Protein AF-A0A1E3GXM0-F1 (afdb_monomer_lite)

Sequence (60 aa):
MRAIRRVSVRQAHRIERSRVEHSHIIDALRSRDADQAESLVRHHALGLAAHVEQYGVFPG

InterPro domains:
  IPR008920 Transcription regulator FadR/GntR, C-terminal [G3DSA:1.20.120.530] (1-56)
  IPR008920 Transcription regulator FadR/GntR, C-terminal [SSF48008] (1-52)
  IPR011711 GntR, C-terminal [PF07729] (1-44)

Radius of gyration: 14.46 Å; chains: 1; bounding box: 36×24×35 Å

Foldseek 3Di:
DVVVVVLVVLVVVLVVVLVVLVVQLVVCVVVVVPVSNVVSVVCSVVVVVVCCVVRNDDDD

pLDDT: mean 89.55, std 12.13, range [50.16, 98.75]

Structure (mmCIF, N/CA/C/O backbone):
data_AF-A0A1E3GXM0-F1
#
_entry.id   AF-A0A1E3GXM0-F1
#
loop_
_atom_site.group_PDB
_atom_site.id
_atom_site.type_symbol
_atom_site.label_atom_id
_atom_site.label_alt_id
_atom_site.label_comp_id
_atom_site.label_asym_id
_atom_site.label_entity_id
_atom_site.label_seq_id
_atom_site.pdbx_PDB_ins_code
_atom_site.Cartn_x
_atom_site.Cartn_y
_atom_site.Cartn_z
_atom_site.occupancy
_atom_site.B_iso_or_equiv
_atom_site.auth_seq_id
_atom_site.auth_comp_id
_atom_site.auth_asym_id
_atom_site.auth_atom_id
_atom_site.pdbx_PDB_model_num
ATOM 1 N N . MET A 1 1 ? 23.678 3.123 -22.085 1.00 61.47 1 MET A N 1
ATOM 2 C CA . MET A 1 1 ? 23.281 4.076 -21.014 1.00 61.47 1 MET A CA 1
ATOM 3 C C . MET A 1 1 ? 21.798 4.490 -21.005 1.00 61.47 1 MET A C 1
ATOM 5 O O . MET A 1 1 ? 21.246 4.624 -19.921 1.00 61.47 1 MET A O 1
ATOM 9 N N . ARG A 1 2 ? 21.111 4.693 -22.148 1.00 67.69 2 ARG A N 1
ATOM 10 C CA . ARG A 1 2 ? 19.709 5.189 -22.169 1.00 67.69 2 ARG A CA 1
ATOM 11 C C . ARG A 1 2 ? 18.677 4.260 -21.501 1.00 67.69 2 ARG A C 1
ATOM 13 O O . ARG A 1 2 ? 17.770 4.755 -20.839 1.00 67.69 2 ARG A O 1
ATOM 20 N N . ALA A 1 3 ? 18.823 2.941 -21.648 1.00 68.75 3 ALA A N 1
ATOM 21 C CA . ALA A 1 3 ? 17.894 1.958 -21.079 1.00 68.75 3 ALA A CA 1
ATOM 22 C C . ALA A 1 3 ? 17.915 1.943 -19.538 1.00 68.75 3 ALA A C 1
ATOM 24 O O . ALA A 1 3 ? 16.858 2.058 -18.923 1.00 68.75 3 ALA A O 1
ATOM 25 N N . ILE A 1 4 ? 19.112 1.922 -18.933 1.00 68.62 4 ILE A N 1
ATOM 26 C CA . ILE A 1 4 ? 19.306 1.959 -17.471 1.00 68.62 4 ILE A CA 1
ATOM 27 C C . ILE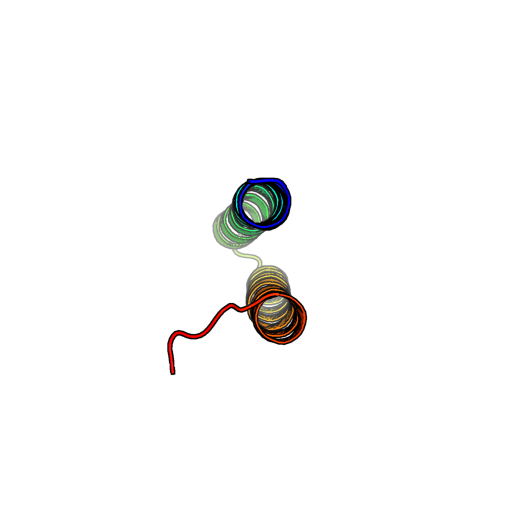 A 1 4 ? 18.661 3.218 -16.880 1.00 68.62 4 ILE A C 1
ATOM 29 O O . ILE A 1 4 ? 17.833 3.119 -15.983 1.00 68.62 4 ILE A O 1
ATOM 33 N N . ARG A 1 5 ? 18.924 4.396 -17.467 1.00 72.69 5 ARG A N 1
ATOM 34 C CA . ARG A 1 5 ? 18.314 5.661 -17.021 1.00 72.69 5 ARG A CA 1
ATOM 35 C C . ARG A 1 5 ? 16.780 5.619 -17.053 1.00 72.69 5 ARG A C 1
ATOM 37 O O . ARG A 1 5 ? 16.137 6.122 -16.139 1.00 72.69 5 ARG A O 1
ATOM 44 N N . ARG A 1 6 ? 16.184 5.023 -18.091 1.00 74.94 6 ARG A N 1
ATOM 45 C CA . ARG A 1 6 ? 14.721 4.926 -18.250 1.00 74.94 6 ARG A CA 1
ATOM 46 C C . ARG A 1 6 ? 14.093 4.023 -17.177 1.00 74.94 6 ARG A C 1
ATOM 48 O O . ARG A 1 6 ? 13.003 4.333 -16.710 1.00 74.94 6 ARG A O 1
ATOM 55 N N . VAL A 1 7 ? 14.766 2.937 -16.790 1.00 78.81 7 VAL A N 1
ATOM 56 C CA . VAL A 1 7 ? 14.334 2.049 -15.693 1.00 78.81 7 VAL A CA 1
ATOM 57 C C . VAL A 1 7 ? 14.468 2.758 -14.346 1.00 78.81 7 VAL A C 1
ATOM 59 O O . VAL A 1 7 ? 13.496 2.817 -13.601 1.00 78.81 7 VAL A O 1
ATOM 62 N N . SER A 1 8 ? 15.612 3.394 -14.072 1.00 75.12 8 SER A N 1
ATOM 63 C CA . SER A 1 8 ? 15.834 4.127 -12.818 1.00 75.12 8 SER A CA 1
ATOM 64 C C . SER A 1 8 ? 14.818 5.252 -12.602 1.00 75.12 8 SER A C 1
ATOM 66 O O . SER A 1 8 ? 14.307 5.409 -11.499 1.00 75.12 8 SER A O 1
ATOM 68 N N . VAL A 1 9 ? 14.470 6.003 -13.655 1.00 82.00 9 VAL A N 1
ATOM 69 C CA . VAL A 1 9 ? 13.439 7.053 -13.578 1.00 82.00 9 VAL A CA 1
ATOM 70 C C . VAL A 1 9 ? 12.063 6.463 -13.251 1.00 82.00 9 VAL A C 1
ATOM 72 O O . VAL A 1 9 ? 11.366 6.994 -12.392 1.00 82.00 9 VAL A O 1
ATOM 75 N N . ARG A 1 10 ? 11.669 5.340 -13.870 1.00 85.88 10 ARG A N 1
ATOM 76 C CA . ARG A 1 10 ? 10.404 4.661 -13.524 1.00 85.88 10 ARG A CA 1
ATOM 77 C C . ARG A 1 10 ? 10.379 4.188 -12.081 1.00 85.88 10 ARG A C 1
ATOM 79 O O . ARG A 1 10 ? 9.375 4.392 -11.404 1.00 85.88 10 ARG A O 1
ATOM 86 N N . GLN A 1 11 ? 11.480 3.604 -11.620 1.00 86.31 11 GLN A N 1
ATOM 87 C CA . GLN A 1 11 ? 11.595 3.135 -10.247 1.00 86.31 11 GLN A CA 1
ATOM 88 C C . GLN A 1 11 ? 11.486 4.299 -9.256 1.00 86.31 11 GLN A C 1
ATOM 90 O O . GLN A 1 11 ? 10.759 4.191 -8.274 1.00 86.31 11 GLN A O 1
ATOM 95 N N . ALA A 1 12 ? 12.127 5.437 -9.543 1.00 87.81 12 ALA A N 1
ATOM 96 C CA . ALA A 1 12 ? 12.009 6.644 -8.726 1.00 87.81 12 ALA A CA 1
ATOM 97 C C . ALA A 1 12 ? 10.555 7.141 -8.643 1.00 87.81 12 ALA A C 1
ATOM 99 O O . ALA A 1 12 ? 10.058 7.414 -7.552 1.00 87.81 12 ALA A O 1
ATOM 100 N N . HIS A 1 13 ? 9.837 7.179 -9.771 1.00 90.12 13 HIS A N 1
ATOM 101 C CA . HIS A 1 13 ? 8.412 7.521 -9.768 1.00 90.12 13 HI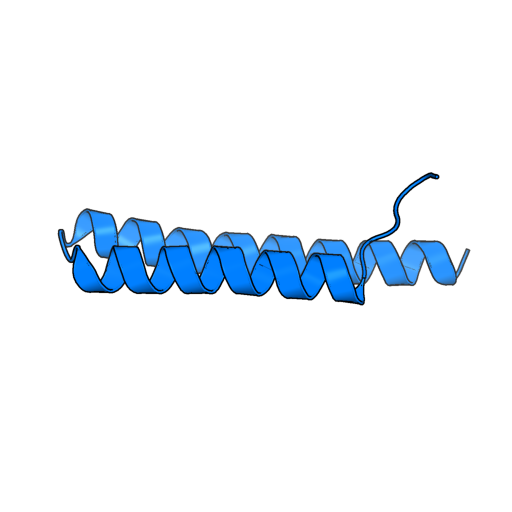S A CA 1
ATOM 102 C C . HIS A 1 13 ? 7.566 6.523 -8.967 1.00 90.12 13 HIS A C 1
ATOM 104 O O . HIS A 1 13 ? 6.643 6.938 -8.264 1.00 90.12 13 HIS A O 1
ATOM 110 N N . ARG A 1 14 ? 7.868 5.218 -9.032 1.00 93.44 14 ARG A N 1
ATOM 111 C CA . ARG A 1 14 ? 7.148 4.214 -8.238 1.00 93.44 14 ARG A CA 1
ATOM 112 C C . ARG A 1 14 ? 7.412 4.375 -6.743 1.00 93.44 14 ARG A C 1
ATOM 114 O O . ARG A 1 14 ? 6.472 4.230 -5.968 1.00 93.44 14 ARG A O 1
ATOM 121 N N . ILE A 1 15 ? 8.641 4.704 -6.345 1.00 93.62 15 ILE A N 1
ATOM 122 C CA . ILE A 1 15 ? 8.995 4.962 -4.943 1.00 93.62 15 ILE A CA 1
ATOM 123 C C . ILE A 1 15 ? 8.202 6.154 -4.398 1.00 93.62 15 ILE A C 1
ATOM 125 O O . ILE A 1 15 ? 7.570 6.020 -3.353 1.00 93.62 15 ILE A O 1
ATOM 129 N N . GLU A 1 16 ? 8.165 7.284 -5.115 1.00 95.56 16 GLU A N 1
ATOM 130 C CA . GLU A 1 16 ? 7.411 8.457 -4.646 1.00 95.56 16 GLU A CA 1
ATOM 131 C C . GLU A 1 16 ? 5.912 8.158 -4.550 1.00 95.56 16 GLU A C 1
ATOM 133 O O . GLU A 1 16 ? 5.270 8.478 -3.551 1.00 95.56 16 GLU A O 1
ATOM 138 N N . ARG A 1 17 ? 5.355 7.456 -5.544 1.00 94.88 17 ARG A N 1
ATOM 139 C CA . ARG A 1 17 ? 3.954 7.028 -5.499 1.00 94.88 17 ARG A CA 1
ATOM 140 C C . ARG A 1 17 ? 3.674 6.105 -4.308 1.00 94.88 17 ARG A C 1
ATOM 142 O O . ARG A 1 17 ? 2.672 6.295 -3.628 1.00 94.88 17 ARG A O 1
ATOM 149 N N . SER A 1 18 ? 4.557 5.142 -4.042 1.00 94.31 18 SER A N 1
ATOM 150 C CA . SER A 1 18 ? 4.454 4.244 -2.887 1.00 94.31 18 SER A CA 1
ATOM 151 C C . SER A 1 18 ? 4.415 5.039 -1.580 1.00 94.31 18 SER A C 1
ATOM 153 O O . SER A 1 18 ? 3.551 4.813 -0.739 1.00 94.31 18 SER A O 1
ATOM 155 N N . ARG A 1 19 ? 5.294 6.040 -1.434 1.00 97.56 19 ARG A N 1
ATOM 156 C CA . ARG A 1 19 ? 5.351 6.907 -0.248 1.00 97.56 19 ARG A CA 1
ATOM 157 C C . ARG A 1 19 ? 4.017 7.609 0.021 1.00 97.56 19 ARG A C 1
ATOM 159 O O . ARG A 1 19 ? 3.562 7.629 1.163 1.00 97.56 19 ARG A O 1
ATOM 166 N N . VAL A 1 20 ? 3.385 8.149 -1.022 1.00 98.06 20 VAL A N 1
ATOM 167 C CA . VAL A 1 20 ? 2.065 8.794 -0.921 1.00 98.06 20 VAL A CA 1
ATOM 168 C C . VAL A 1 20 ? 0.976 7.779 -0.560 1.00 98.06 20 VAL A C 1
ATOM 170 O O . VAL A 1 20 ? 0.207 8.023 0.367 1.00 98.06 20 VAL A O 1
ATOM 173 N N . GLU A 1 21 ? 0.944 6.618 -1.226 1.00 98.00 21 GLU A N 1
ATOM 174 C CA . GLU A 1 21 ? -0.001 5.528 -0.921 1.00 98.00 21 GLU A CA 1
ATOM 175 C C . GLU A 1 21 ? 0.103 5.094 0.557 1.00 98.00 21 GLU A C 1
ATOM 177 O O . GLU A 1 21 ? -0.913 4.979 1.243 1.00 98.00 21 GLU A O 1
ATOM 182 N N . HIS A 1 22 ? 1.324 4.944 1.083 1.00 98.31 22 HIS A N 1
ATOM 183 C CA . HIS A 1 22 ? 1.564 4.622 2.492 1.00 98.31 22 HIS A CA 1
ATOM 184 C C . HIS A 1 22 ? 1.080 5.711 3.453 1.00 98.31 22 HIS A C 1
ATOM 186 O O . HIS A 1 22 ? 0.534 5.373 4.502 1.00 98.31 22 HIS A O 1
ATOM 192 N N . SER A 1 23 ? 1.245 6.996 3.118 1.00 98.50 23 SER A N 1
ATOM 193 C CA . SER A 1 23 ? 0.721 8.084 3.957 1.00 98.50 23 SER A CA 1
ATOM 194 C C . SER A 1 23 ? -0.793 7.965 4.124 1.00 98.50 23 SER A C 1
ATOM 196 O O . SER A 1 23 ? -1.283 8.010 5.247 1.00 98.50 23 SER A O 1
ATOM 198 N N . HIS A 1 24 ? -1.525 7.718 3.033 1.00 98.62 24 HIS A N 1
ATOM 199 C CA . HIS A 1 24 ? -2.981 7.561 3.089 1.00 98.62 24 HIS A CA 1
ATOM 200 C C . HIS A 1 24 ? -3.406 6.338 3.914 1.00 98.62 24 HIS A C 1
ATOM 202 O O . HIS A 1 24 ? -4.367 6.419 4.675 1.00 98.62 24 HIS A O 1
ATOM 208 N N . ILE A 1 25 ? -2.682 5.216 3.800 1.00 98.69 25 ILE A N 1
ATOM 209 C CA . ILE A 1 25 ? -2.930 4.027 4.632 1.00 98.69 25 ILE A CA 1
ATOM 210 C C . ILE A 1 25 ? -2.743 4.370 6.115 1.00 98.69 25 ILE A C 1
ATOM 212 O O . ILE A 1 25 ? -3.592 4.036 6.937 1.00 98.69 25 ILE A O 1
ATOM 216 N N . ILE A 1 26 ? -1.649 5.054 6.465 1.00 98.69 26 ILE A N 1
ATOM 217 C CA . ILE A 1 26 ? -1.365 5.458 7.849 1.00 98.69 26 ILE A CA 1
ATOM 218 C C . ILE A 1 26 ? -2.458 6.388 8.379 1.00 98.69 26 ILE A C 1
ATOM 220 O O . ILE A 1 26 ? -2.870 6.238 9.528 1.00 98.69 26 ILE A O 1
ATOM 224 N N . ASP A 1 27 ? -2.945 7.320 7.564 1.00 98.75 27 ASP A N 1
ATOM 225 C CA . ASP A 1 27 ? -4.000 8.246 7.971 1.00 98.75 27 ASP A CA 1
ATOM 226 C C . ASP A 1 27 ? -5.334 7.521 8.219 1.00 98.75 27 ASP A C 1
ATOM 228 O O . ASP A 1 27 ? -5.966 7.771 9.245 1.00 98.75 27 ASP A O 1
ATOM 232 N N . ALA A 1 28 ? -5.705 6.550 7.375 1.00 98.75 28 ALA A N 1
ATOM 233 C CA . ALA A 1 28 ? -6.882 5.698 7.597 1.00 98.75 28 ALA A CA 1
ATOM 234 C C . ALA A 1 28 ? -6.750 4.833 8.867 1.00 98.75 28 ALA A C 1
ATOM 236 O O . ALA A 1 28 ? -7.685 4.696 9.656 1.00 98.75 28 ALA A O 1
ATOM 237 N N . LEU A 1 29 ? -5.554 4.294 9.129 1.00 98.62 29 LEU A N 1
ATOM 238 C CA . LEU A 1 29 ? -5.285 3.562 10.369 1.00 98.62 29 LEU A CA 1
ATOM 239 C C . LEU A 1 29 ? -5.380 4.474 11.601 1.00 98.62 29 LEU A C 1
ATOM 241 O O . LEU A 1 29 ? -5.928 4.073 12.629 1.00 98.62 29 LEU A O 1
ATOM 245 N N . ARG A 1 30 ? -4.881 5.713 11.509 1.00 98.62 30 ARG A N 1
ATOM 246 C CA . ARG A 1 30 ? -4.960 6.712 12.588 1.00 98.62 30 ARG A CA 1
ATOM 247 C C . ARG A 1 30 ? -6.395 7.136 12.880 1.00 98.62 30 ARG A C 1
ATOM 249 O O . ARG A 1 30 ? -6.726 7.318 14.051 1.00 98.62 30 ARG A O 1
ATOM 256 N N . SER A 1 31 ? -7.243 7.253 11.859 1.00 98.56 31 SER A N 1
ATOM 257 C CA . SER A 1 31 ? -8.674 7.532 12.029 1.00 98.56 31 SER A CA 1
ATOM 258 C C . SER A 1 31 ? -9.483 6.314 12.486 1.00 98.56 31 SER A C 1
ATOM 260 O O . SER A 1 31 ? -10.667 6.460 12.778 1.00 98.56 31 SER A O 1
ATOM 262 N N . ARG A 1 32 ? -8.850 5.136 12.602 1.00 98.31 32 ARG A N 1
ATOM 263 C CA . ARG A 1 32 ? -9.494 3.847 12.902 1.00 98.31 32 ARG A CA 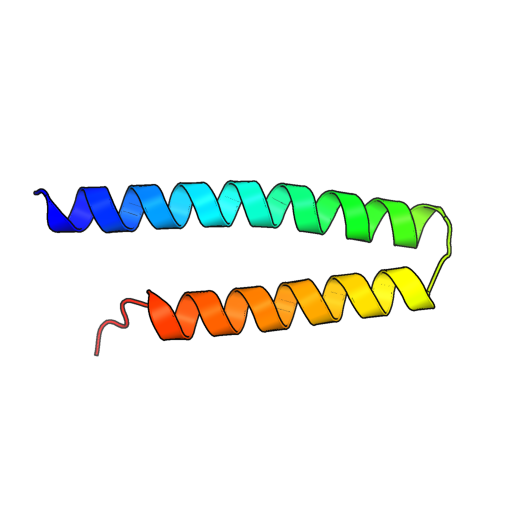1
ATOM 264 C C . ARG A 1 32 ? -10.557 3.450 11.871 1.00 98.31 32 ARG A C 1
ATOM 266 O O . ARG A 1 32 ? -11.503 2.742 12.205 1.00 98.31 32 ARG A O 1
ATOM 273 N N . ASP A 1 33 ? -10.376 3.878 10.627 1.00 98.69 33 ASP A N 1
ATOM 274 C CA . ASP A 1 33 ? -11.218 3.489 9.501 1.00 98.69 33 ASP A CA 1
ATOM 275 C C . ASP A 1 33 ? -10.663 2.203 8.867 1.00 98.69 33 ASP A C 1
ATOM 277 O O . ASP A 1 33 ? -9.773 2.228 8.011 1.00 98.69 33 ASP A O 1
ATOM 281 N N . ALA A 1 34 ? -11.134 1.059 9.370 1.00 98.00 34 ALA A N 1
ATOM 282 C CA . ALA A 1 34 ? -10.632 -0.254 8.971 1.00 98.00 34 ALA A CA 1
ATOM 283 C C . ALA A 1 34 ? -10.950 -0.588 7.505 1.00 98.00 34 ALA A C 1
ATOM 285 O O . ALA A 1 34 ? -10.084 -1.117 6.807 1.00 98.00 34 ALA A O 1
ATOM 286 N N . ASP A 1 35 ? -12.143 -0.230 7.029 1.00 98.62 35 ASP A N 1
ATOM 287 C CA . ASP A 1 35 ? -12.586 -0.516 5.663 1.00 98.62 35 ASP A CA 1
ATOM 288 C C . ASP A 1 35 ? -11.751 0.277 4.651 1.00 98.62 35 ASP A C 1
ATOM 290 O O . ASP A 1 35 ? -11.256 -0.265 3.654 1.00 98.62 35 ASP A O 1
ATOM 294 N N . GLN A 1 36 ? -11.514 1.561 4.940 1.00 98.56 36 GLN A N 1
ATOM 295 C CA . GLN A 1 36 ? -10.669 2.394 4.096 1.00 98.56 36 GLN A CA 1
ATOM 296 C C . GLN A 1 36 ? -9.210 1.931 4.128 1.00 98.56 36 GLN A C 1
ATOM 298 O O . GLN A 1 36 ? -8.555 1.884 3.082 1.00 98.56 36 GLN A O 1
ATOM 303 N N . ALA A 1 37 ? -8.692 1.549 5.299 1.00 98.75 37 ALA A N 1
ATOM 304 C CA . ALA A 1 37 ? -7.343 1.009 5.415 1.00 98.75 37 ALA A CA 1
ATOM 305 C C . ALA A 1 37 ? -7.178 -0.288 4.601 1.00 98.75 37 ALA A C 1
ATOM 307 O O . ALA A 1 37 ? -6.201 -0.413 3.859 1.00 98.75 37 ALA A O 1
ATOM 308 N N . GLU A 1 38 ? -8.136 -1.221 4.670 1.00 98.69 38 GLU A N 1
ATOM 309 C CA . GLU A 1 38 ? -8.109 -2.455 3.876 1.00 98.69 38 GLU A CA 1
ATOM 310 C C . GLU A 1 38 ? -8.107 -2.147 2.375 1.00 98.69 38 GLU A C 1
ATOM 312 O O . GLU A 1 38 ? -7.262 -2.656 1.628 1.00 98.69 38 GLU A O 1
ATOM 317 N N . SER A 1 39 ? -9.022 -1.284 1.930 1.00 98.62 39 SER A N 1
ATOM 318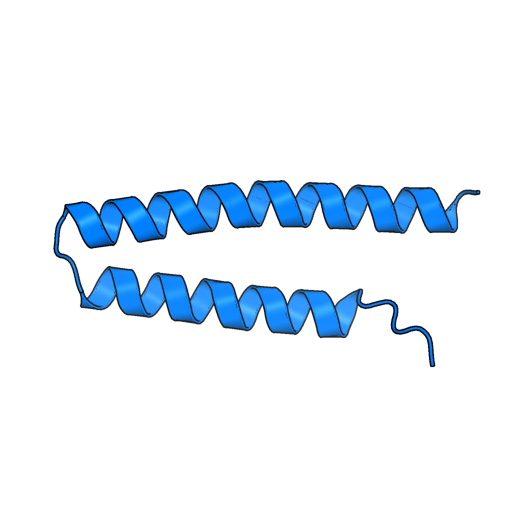 C CA . SER A 1 39 ? -9.129 -0.894 0.526 1.00 98.62 39 SER A CA 1
ATOM 319 C C . SER A 1 39 ? -7.820 -0.298 0.008 1.00 98.62 39 SER A C 1
ATOM 321 O O . SER A 1 39 ? -7.331 -0.696 -1.054 1.00 98.62 39 SER A O 1
ATOM 323 N N . LEU A 1 40 ? -7.204 0.613 0.765 1.00 98.69 40 LEU A N 1
ATOM 324 C CA . LEU A 1 40 ? -5.948 1.257 0.381 1.00 98.69 40 LEU A CA 1
ATOM 325 C C . LEU A 1 40 ? -4.778 0.266 0.333 1.00 98.69 40 LEU A C 1
ATOM 327 O O . LEU A 1 40 ? -4.001 0.291 -0.624 1.00 98.69 40 LEU A O 1
ATOM 331 N N . VAL A 1 41 ? -4.669 -0.639 1.311 1.00 98.44 41 VAL A N 1
ATOM 332 C CA . VAL A 1 41 ? -3.634 -1.688 1.327 1.00 98.44 41 VAL A CA 1
ATOM 333 C C . VAL A 1 41 ? -3.786 -2.621 0.125 1.00 98.44 41 VAL A C 1
ATOM 335 O O . VAL A 1 41 ? -2.803 -2.904 -0.565 1.00 98.44 41 VAL A O 1
ATOM 338 N N . ARG A 1 42 ? -5.015 -3.059 -0.178 1.00 98.44 42 ARG A N 1
ATOM 339 C CA . ARG A 1 42 ? -5.303 -3.926 -1.329 1.00 98.44 42 ARG A CA 1
ATOM 340 C C . ARG A 1 42 ? -4.942 -3.239 -2.644 1.00 98.44 42 ARG A C 1
ATOM 342 O O . ARG A 1 42 ? -4.247 -3.829 -3.471 1.00 98.44 42 ARG A O 1
ATOM 349 N N . HIS A 1 43 ? -5.361 -1.987 -2.825 1.00 98.25 43 HIS A N 1
ATOM 350 C CA . HIS A 1 43 ? -5.023 -1.203 -4.012 1.00 98.25 43 HIS A CA 1
ATOM 351 C C . HIS A 1 43 ? -3.513 -1.004 -4.165 1.00 98.25 43 HIS A C 1
ATOM 353 O O . HIS A 1 43 ? -2.988 -1.143 -5.271 1.00 98.25 43 HIS A O 1
ATOM 359 N N . HIS A 1 44 ? -2.806 -0.714 -3.072 1.00 97.56 44 HIS A N 1
ATOM 360 C CA . HIS A 1 44 ? -1.355 -0.557 -3.084 1.00 97.56 44 HIS A CA 1
ATOM 361 C C . HIS A 1 44 ? -0.647 -1.843 -3.537 1.00 97.56 44 HIS A C 1
ATOM 363 O O . HIS A 1 44 ? 0.192 -1.799 -4.441 1.00 97.56 44 HIS A O 1
ATOM 369 N N . ALA A 1 45 ? -1.014 -2.990 -2.956 1.00 96.19 45 ALA A N 1
ATOM 370 C CA . ALA A 1 45 ? -0.411 -4.280 -3.280 1.00 96.19 45 ALA A CA 1
ATOM 371 C C . ALA A 1 45 ? -0.658 -4.683 -4.743 1.00 96.19 45 ALA A C 1
ATOM 373 O O . ALA A 1 45 ? 0.286 -5.023 -5.458 1.00 96.19 45 ALA A O 1
ATOM 374 N N . LEU A 1 46 ? -1.904 -4.574 -5.218 1.00 97.44 46 LEU A N 1
ATOM 375 C CA . LEU A 1 46 ? -2.250 -4.879 -6.611 1.00 97.44 46 LEU A CA 1
ATOM 376 C C . LEU A 1 46 ? -1.576 -3.910 -7.592 1.00 97.44 46 LEU A C 1
ATOM 378 O O . LEU A 1 46 ? -1.085 -4.324 -8.640 1.00 97.44 46 LEU A O 1
ATOM 382 N N . GLY A 1 47 ? -1.486 -2.626 -7.238 1.00 94.06 47 GLY A N 1
ATOM 383 C CA . GLY A 1 47 ? -0.775 -1.629 -8.036 1.00 94.06 47 GLY A CA 1
ATOM 384 C C . GLY A 1 47 ? 0.727 -1.906 -8.134 1.00 94.06 47 GLY A C 1
ATOM 385 O O . GLY A 1 47 ? 1.326 -1.687 -9.189 1.00 94.06 47 GLY A O 1
ATOM 386 N N . LEU A 1 48 ? 1.345 -2.410 -7.060 1.00 93.44 48 LEU A N 1
ATOM 387 C CA . LEU A 1 48 ? 2.742 -2.838 -7.084 1.00 93.44 48 LEU A CA 1
ATOM 388 C C . LEU A 1 48 ? 2.931 -4.088 -7.949 1.00 93.44 48 LEU A C 1
ATOM 390 O O . LEU A 1 48 ? 3.859 -4.106 -8.755 1.00 93.44 48 LEU A O 1
ATOM 394 N N . ALA A 1 49 ? 2.053 -5.086 -7.825 1.00 93.06 49 ALA A N 1
ATOM 395 C CA . ALA A 1 49 ? 2.096 -6.295 -8.646 1.00 93.06 49 ALA A CA 1
ATOM 396 C C . ALA A 1 49 ? 2.030 -5.955 -10.143 1.00 93.06 49 ALA A C 1
ATOM 398 O O . ALA A 1 49 ? 2.936 -6.318 -10.889 1.00 93.06 49 ALA A O 1
ATOM 399 N N . ALA A 1 50 ? 1.061 -5.132 -10.557 1.00 92.62 50 ALA A N 1
ATOM 400 C CA . ALA A 1 50 ? 0.938 -4.680 -11.944 1.00 92.62 50 ALA A CA 1
ATOM 401 C C . ALA A 1 50 ? 2.176 -3.899 -12.428 1.00 92.62 50 ALA A C 1
ATOM 403 O O . ALA A 1 50 ? 2.600 -4.024 -13.577 1.00 92.62 50 ALA A O 1
ATOM 404 N N . HIS A 1 51 ? 2.795 -3.094 -11.556 1.00 90.56 51 HIS A N 1
ATOM 405 C CA . HIS A 1 51 ? 4.031 -2.389 -11.898 1.00 90.56 51 HIS A CA 1
ATOM 406 C C . HIS A 1 51 ? 5.205 -3.354 -12.116 1.00 90.56 51 HIS A C 1
ATOM 408 O O . HIS A 1 51 ? 5.978 -3.176 -13.056 1.00 90.56 51 HIS A O 1
ATOM 414 N N . VAL A 1 52 ? 5.343 -4.368 -11.261 1.00 89.31 52 VAL A N 1
ATOM 415 C CA . VAL A 1 52 ? 6.380 -5.398 -11.390 1.00 89.31 52 VAL A CA 1
ATOM 416 C C . VAL A 1 52 ? 6.150 -6.249 -12.638 1.00 89.31 52 VAL A C 1
ATOM 418 O O . VAL A 1 52 ? 7.100 -6.499 -13.368 1.00 89.31 52 VAL A O 1
ATOM 421 N N . GLU A 1 53 ? 4.914 -6.629 -12.945 1.00 90.31 53 GLU A N 1
ATOM 422 C CA . GLU A 1 53 ? 4.589 -7.347 -14.184 1.00 90.31 53 GLU A CA 1
ATOM 423 C C . GLU A 1 53 ? 4.952 -6.530 -15.430 1.00 90.31 53 GLU A C 1
ATOM 425 O O . GLU A 1 53 ? 5.505 -7.060 -16.391 1.00 90.31 53 GLU A O 1
ATOM 430 N N . GLN A 1 54 ? 4.684 -5.222 -15.412 1.00 88.00 54 GLN A N 1
ATOM 431 C CA . GLN A 1 54 ? 4.907 -4.364 -16.573 1.00 88.00 54 GLN A CA 1
ATOM 432 C C . GLN A 1 54 ? 6.372 -3.926 -16.749 1.00 88.00 54 GLN A C 1
ATOM 434 O O . GLN A 1 54 ? 6.808 -3.673 -17.876 1.00 88.00 54 GLN A O 1
ATOM 439 N N . TYR A 1 55 ? 7.128 -3.770 -15.657 1.00 87.56 55 TYR A N 1
ATOM 440 C CA . TYR A 1 55 ? 8.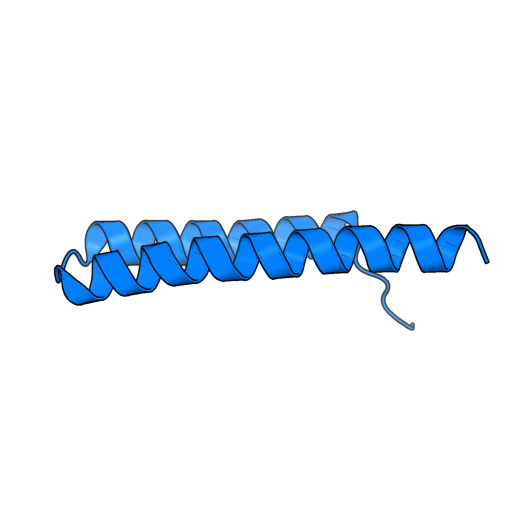458 -3.141 -15.683 1.00 87.56 55 TYR A CA 1
ATOM 441 C C . TYR A 1 55 ? 9.554 -3.912 -14.944 1.00 87.56 55 TYR A C 1
ATOM 443 O O . TYR A 1 55 ? 10.706 -3.467 -14.960 1.00 87.56 55 TYR A O 1
ATOM 451 N N . GLY A 1 56 ? 9.221 -5.022 -14.290 1.00 80.62 56 GLY A N 1
ATOM 452 C CA . GLY A 1 56 ? 10.160 -5.852 -13.550 1.00 80.62 56 GLY A CA 1
ATOM 453 C C . GLY A 1 56 ? 11.267 -6.371 -14.459 1.00 80.62 56 GLY A C 1
ATOM 454 O O . GLY A 1 56 ? 11.016 -6.917 -15.531 1.00 80.62 56 GLY A O 1
ATOM 455 N N . VAL A 1 57 ? 12.511 -6.182 -14.028 1.00 75.19 57 VAL A N 1
ATOM 456 C CA . VAL A 1 57 ? 13.675 -6.804 -14.657 1.00 75.19 57 VAL A CA 1
ATOM 457 C C . VAL A 1 57 ? 14.132 -7.903 -13.715 1.00 75.19 57 VAL A C 1
ATOM 459 O O . VAL A 1 57 ? 14.716 -7.621 -12.671 1.00 75.19 57 VAL A O 1
ATOM 462 N N . PHE A 1 58 ? 13.828 -9.146 -14.069 1.00 65.94 58 PHE A N 1
ATOM 463 C CA . PHE A 1 58 ? 14.281 -10.314 -13.327 1.00 65.94 58 PHE A CA 1
ATOM 464 C C . PHE A 1 58 ? 15.619 -10.772 -13.919 1.00 65.94 58 PHE A C 1
ATOM 466 O O . PHE A 1 58 ? 15.672 -11.043 -15.121 1.00 65.94 58 PHE A O 1
ATOM 473 N N . PRO A 1 59 ? 16.712 -10.830 -13.138 1.00 57.16 59 PRO A N 1
ATOM 474 C CA . PRO A 1 59 ? 17.874 -11.601 -13.550 1.00 57.16 59 PRO A CA 1
ATOM 475 C C . PRO A 1 59 ? 17.456 -13.078 -13.543 1.00 57.16 59 PRO A C 1
ATOM 477 O O . PRO A 1 59 ? 17.103 -13.608 -12.490 1.00 57.16 59 PRO A O 1
ATOM 480 N N . GLY A 1 60 ? 17.383 -13.679 -14.733 1.00 50.16 60 GLY A N 1
ATOM 481 C CA . GLY A 1 60 ? 17.190 -15.121 -14.907 1.00 50.16 60 GLY A CA 1
ATOM 482 C C . GLY A 1 60 ? 18.458 -15.907 -14.613 1.00 50.16 60 GLY A C 1
ATOM 483 O O . GLY A 1 60 ? 19.552 -15.299 -14.682 1.00 50.16 60 GLY A O 1
#

Organism: NCBI:txid1439726

Secondary structure (DSSP, 8-state):
-HHHHHHHHHHHHHHHHHH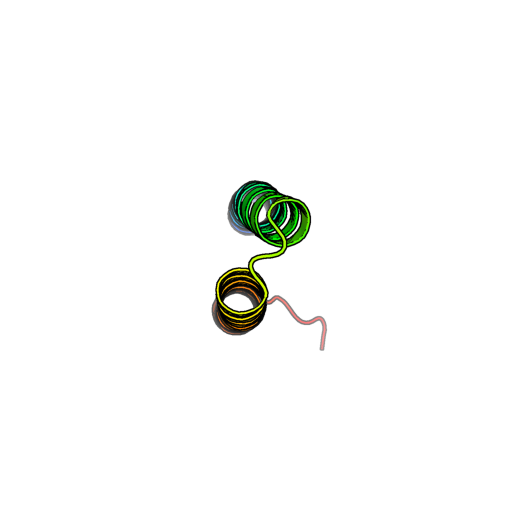HHHHHHHHHHHTT-HHHHHHHHHHHHHHHHHHHHHH-----